Protein AF-A0A6B3EAH2-F1 (afdb_monomer_lite)

Foldseek 3Di:
DDDDDPVVVVVVPDCVVVDDFPDAQVDGPDPDCVVVSVVQVVVFVVVCVVVVHPTDDDPQPDPVSVVVVVVLVCLCVPQVVVLCVVQVHDDQVPDDPVSVVVSCVVVVVDDDDDDDPPQDDPDDDDDDDPRD

Radius of gyration: 19.38 Å; chains: 1; bounding box: 48×38×45 Å

pLDDT: mean 83.77, std 18.35, range [36.44, 98.44]

Structure (mmCIF, N/CA/C/O backbone):
data_AF-A0A6B3EAH2-F1
#
_entry.id   AF-A0A6B3EAH2-F1
#
loop_
_atom_site.group_PDB
_atom_site.id
_atom_site.type_symbol
_atom_site.label_atom_id
_atom_site.label_alt_id
_atom_site.label_comp_id
_atom_site.label_asym_id
_atom_site.label_entity_id
_atom_site.label_seq_id
_atom_site.pdbx_PDB_ins_code
_atom_site.Cartn_x
_atom_site.Cartn_y
_atom_site.Cartn_z
_atom_site.occupancy
_atom_site.B_iso_or_equiv
_atom_site.auth_seq_id
_atom_site.auth_comp_id
_atom_site.auth_asym_id
_atom_site.auth_atom_id
_atom_site.pdbx_PDB_model_num
ATOM 1 N N . GLU A 1 1 ? 20.015 -6.200 4.003 1.00 88.12 1 GLU A N 1
ATOM 2 C CA . GLU A 1 1 ? 20.467 -5.186 3.024 1.00 88.12 1 GLU A CA 1
ATOM 3 C C . GLU A 1 1 ? 20.654 -5.846 1.665 1.00 88.12 1 GLU A C 1
ATOM 5 O O . GLU A 1 1 ? 20.834 -7.060 1.627 1.00 88.12 1 GLU A O 1
ATOM 10 N N . ASN A 1 2 ? 20.543 -5.089 0.573 1.00 96.25 2 ASN A N 1
ATOM 11 C CA . ASN A 1 2 ? 20.754 -5.576 -0.794 1.00 96.25 2 ASN A CA 1
ATOM 12 C C . ASN A 1 2 ? 21.131 -4.400 -1.717 1.00 96.25 2 ASN A C 1
ATOM 14 O O . ASN A 1 2 ? 20.890 -3.246 -1.361 1.00 96.25 2 ASN A O 1
ATOM 18 N N . TYR A 1 3 ? 21.682 -4.680 -2.897 1.00 96.88 3 TYR A N 1
ATOM 19 C CA . TYR A 1 3 ? 22.005 -3.672 -3.908 1.00 96.88 3 TYR A CA 1
ATOM 20 C C . TYR A 1 3 ? 20.927 -3.644 -4.996 1.00 96.88 3 TYR A C 1
ATOM 22 O O . TYR A 1 3 ? 20.646 -4.657 -5.635 1.00 96.88 3 TYR A O 1
ATOM 30 N N . ALA A 1 4 ? 20.316 -2.479 -5.213 1.00 96.94 4 ALA A N 1
ATOM 31 C CA . ALA A 1 4 ? 19.314 -2.295 -6.258 1.00 96.94 4 ALA A CA 1
ATOM 32 C C . ALA A 1 4 ? 19.946 -2.287 -7.662 1.00 96.94 4 ALA A C 1
ATOM 34 O O . ALA A 1 4 ? 21.096 -1.887 -7.847 1.00 96.94 4 ALA A O 1
ATOM 35 N N . SER A 1 5 ? 19.169 -2.694 -8.669 1.00 97.81 5 SER A N 1
ATOM 36 C CA . SER A 1 5 ? 19.611 -2.638 -10.065 1.00 97.81 5 SER A CA 1
ATOM 37 C C . SER A 1 5 ? 19.747 -1.185 -10.558 1.00 97.81 5 SER A C 1
ATOM 39 O O . SER A 1 5 ? 19.000 -0.316 -10.095 1.00 97.81 5 SER A O 1
ATOM 41 N N . PRO A 1 6 ? 20.611 -0.898 -11.553 1.00 97.25 6 PRO A N 1
ATOM 42 C CA . PRO A 1 6 ? 20.692 0.435 -12.156 1.00 97.25 6 PRO A CA 1
ATOM 43 C C . PRO A 1 6 ? 19.348 0.950 -12.692 1.00 97.25 6 PRO A C 1
ATOM 45 O O . PRO A 1 6 ? 19.047 2.133 -12.558 1.00 97.25 6 PRO A O 1
ATOM 48 N N . ALA A 1 7 ? 18.511 0.063 -13.243 1.00 97.06 7 ALA A N 1
ATOM 49 C CA . ALA A 1 7 ? 17.184 0.424 -13.738 1.00 97.06 7 ALA A CA 1
ATOM 50 C C . ALA A 1 7 ? 16.272 0.943 -12.614 1.00 97.06 7 ALA A C 1
ATOM 52 O O . ALA A 1 7 ? 15.589 1.949 -12.791 1.00 97.06 7 ALA A O 1
ATOM 53 N N . THR A 1 8 ? 16.310 0.308 -11.438 1.00 95.62 8 THR A N 1
ATOM 54 C CA . THR A 1 8 ? 15.564 0.752 -10.250 1.00 95.62 8 THR A CA 1
ATOM 55 C C . THR A 1 8 ? 16.019 2.137 -9.793 1.00 95.62 8 THR A C 1
ATOM 57 O O . THR A 1 8 ? 15.188 2.997 -9.523 1.00 95.62 8 THR A O 1
ATOM 60 N N . LEU A 1 9 ? 17.332 2.377 -9.741 1.00 95.88 9 LEU A N 1
ATOM 61 C CA . LEU A 1 9 ? 17.882 3.666 -9.308 1.00 95.88 9 LEU A CA 1
ATOM 62 C C . LEU A 1 9 ? 17.502 4.804 -10.269 1.00 95.88 9 LEU A C 1
ATOM 64 O O . LEU A 1 9 ? 17.101 5.875 -9.821 1.00 95.88 9 LEU A O 1
ATOM 68 N N . LEU A 1 10 ? 17.555 4.561 -11.584 1.00 95.31 10 LEU A N 1
ATOM 69 C CA . LEU A 1 10 ? 17.129 5.534 -12.599 1.00 95.31 10 LEU A CA 1
ATOM 70 C C . LEU A 1 10 ? 15.619 5.818 -12.543 1.00 95.31 10 LEU A C 1
ATOM 72 O O . LEU A 1 10 ? 15.194 6.951 -12.766 1.00 95.31 10 LEU A O 1
ATOM 76 N N . ALA A 1 11 ? 14.804 4.815 -12.208 1.00 93.69 11 ALA A N 1
ATOM 77 C CA . ALA A 1 11 ? 13.360 4.978 -12.053 1.00 93.69 11 ALA A CA 1
ATOM 78 C C . ALA A 1 11 ? 12.965 5.822 -10.826 1.00 93.69 11 ALA A C 1
ATOM 80 O O . ALA A 1 11 ? 11.890 6.412 -10.827 1.00 93.69 11 ALA A O 1
ATOM 81 N N . MET A 1 12 ? 13.819 5.917 -9.803 1.00 94.19 12 MET A N 1
ATOM 82 C CA . MET A 1 12 ? 13.573 6.774 -8.634 1.00 94.19 12 MET A CA 1
ATOM 83 C C . MET A 1 12 ? 13.946 8.245 -8.878 1.00 94.19 12 MET A C 1
ATOM 85 O O . MET A 1 12 ? 13.426 9.128 -8.205 1.00 94.19 12 MET A O 1
ATOM 89 N N . GLY A 1 13 ? 14.849 8.521 -9.824 1.00 92.88 13 GLY A N 1
ATOM 90 C CA . GLY A 1 13 ? 15.397 9.855 -10.094 1.00 92.88 13 GLY A CA 1
ATOM 91 C C . GLY A 1 13 ? 14.785 10.544 -11.314 1.00 92.88 13 GLY A C 1
ATOM 92 O O . GLY A 1 13 ? 15.523 10.971 -12.200 1.00 92.88 13 GLY A O 1
ATOM 93 N N . ASN A 1 14 ? 13.456 10.625 -11.401 1.00 92.62 14 ASN A N 1
ATOM 94 C CA . ASN A 1 14 ? 12.759 11.285 -12.513 1.00 92.62 14 ASN A CA 1
ATOM 95 C C . ASN A 1 14 ? 11.591 12.165 -12.032 1.00 92.62 14 ASN A C 1
ATOM 97 O O . ASN A 1 14 ? 11.240 12.153 -10.859 1.00 92.62 14 ASN A O 1
ATOM 101 N N . TRP A 1 15 ? 10.960 12.893 -12.961 1.00 93.25 15 TRP A N 1
ATOM 102 C CA . TRP A 1 15 ? 9.890 13.868 -12.689 1.00 93.25 15 TRP A CA 1
ATOM 103 C C . TRP A 1 15 ? 8.615 13.310 -12.044 1.00 93.25 15 TRP A C 1
ATOM 105 O O . TRP A 1 15 ? 7.729 14.083 -11.685 1.00 93.25 15 TRP A O 1
ATOM 115 N N . MET A 1 16 ? 8.482 11.992 -11.874 1.00 93.56 16 MET A N 1
ATOM 116 C CA . MET A 1 16 ? 7.357 11.424 -11.128 1.00 93.56 16 MET A CA 1
ATOM 117 C C . MET A 1 16 ? 7.372 11.859 -9.656 1.00 93.56 16 MET A C 1
ATOM 119 O O . MET A 1 16 ? 6.304 11.929 -9.054 1.00 93.56 16 MET A O 1
ATOM 123 N N . SER A 1 17 ? 8.537 12.225 -9.103 1.00 92.38 17 SER A N 1
ATOM 124 C CA . SER A 1 17 ? 8.655 12.804 -7.755 1.00 92.38 17 SER A CA 1
ATOM 125 C C . SER A 1 17 ? 7.897 14.119 -7.578 1.00 92.38 17 SER A C 1
ATOM 127 O O . SER A 1 17 ? 7.539 14.471 -6.458 1.00 92.38 17 SER A O 1
ATOM 129 N N . ASP A 1 18 ? 7.643 14.844 -8.668 1.00 94.00 18 ASP A N 1
ATOM 130 C CA . ASP A 1 18 ? 7.077 16.194 -8.621 1.00 94.00 18 ASP A CA 1
ATOM 131 C C . ASP A 1 18 ? 5.539 16.167 -8.658 1.00 94.00 18 ASP A C 1
ATOM 133 O O . ASP A 1 18 ? 4.878 17.198 -8.504 1.00 94.00 18 ASP A O 1
ATOM 137 N N . LYS A 1 19 ? 4.939 14.989 -8.889 1.00 94.25 19 LYS A N 1
ATOM 138 C CA . LYS A 1 19 ? 3.496 14.845 -9.077 1.00 94.25 19 LYS A CA 1
ATOM 139 C C . LYS A 1 19 ? 2.792 14.423 -7.789 1.00 94.25 19 LYS A C 1
ATOM 141 O O . LYS A 1 19 ? 2.892 13.281 -7.359 1.00 94.25 19 LYS A O 1
ATOM 146 N N . TYR A 1 20 ? 1.927 15.297 -7.276 1.00 95.94 20 TYR A N 1
ATOM 147 C CA . TYR A 1 20 ? 0.880 14.893 -6.332 1.00 95.94 20 TYR A CA 1
ATOM 148 C C . TYR A 1 20 ? -0.190 14.049 -7.035 1.00 95.94 20 TYR A C 1
ATOM 150 O O . TYR A 1 20 ? -0.777 14.483 -8.036 1.00 95.94 20 TYR A O 1
ATOM 158 N N . ALA A 1 21 ? -0.448 12.854 -6.505 1.00 96.25 21 ALA A N 1
ATOM 159 C CA . ALA A 1 21 ? -1.391 11.881 -7.056 1.00 96.25 21 ALA A CA 1
ATOM 160 C C . ALA A 1 21 ? -2.222 11.194 -5.957 1.00 96.25 21 ALA A C 1
ATOM 162 O O . ALA A 1 21 ? -2.445 9.987 -5.997 1.00 96.25 21 ALA A O 1
ATOM 163 N N . GLU A 1 22 ? -2.688 11.967 -4.974 1.00 96.38 22 GLU A N 1
ATOM 164 C CA . GLU A 1 22 ? -3.554 11.460 -3.905 1.00 96.38 22 GLU A CA 1
ATOM 165 C C . GLU A 1 22 ? -4.822 10.787 -4.457 1.00 96.38 22 GLU A C 1
ATOM 167 O O . GLU A 1 22 ? -5.419 11.243 -5.443 1.00 96.38 22 GLU A O 1
ATOM 172 N N . GLY A 1 23 ? -5.237 9.712 -3.785 1.00 93.94 23 GLY A N 1
ATOM 173 C CA . GLY A 1 23 ? -6.296 8.805 -4.221 1.00 93.94 23 GLY A CA 1
ATOM 174 C C . GLY A 1 23 ? -5.732 7.520 -4.830 1.00 93.94 23 GLY A C 1
ATOM 175 O O . GLY A 1 23 ? -4.563 7.187 -4.643 1.00 93.94 23 GLY A O 1
ATOM 176 N N . THR A 1 24 ? -6.562 6.796 -5.574 1.00 94.44 24 THR A N 1
ATOM 177 C CA . THR A 1 24 ? -6.175 5.555 -6.265 1.00 94.44 24 THR A CA 1
ATOM 178 C C . THR A 1 24 ? -6.228 5.749 -7.775 1.00 94.44 24 THR A C 1
ATOM 180 O O . THR A 1 24 ? -6.863 6.688 -8.261 1.00 94.44 24 THR A O 1
ATOM 183 N N . ALA A 1 25 ? -5.609 4.851 -8.545 1.00 94.88 25 ALA A N 1
ATOM 184 C CA . ALA A 1 25 ? -5.731 4.870 -10.004 1.00 94.88 25 ALA A CA 1
ATOM 185 C C . ALA A 1 25 ? -7.211 4.978 -10.447 1.00 94.88 25 ALA A C 1
ATOM 187 O O . ALA A 1 25 ? -8.081 4.264 -9.938 1.00 94.88 25 ALA A O 1
ATOM 188 N N . GLY A 1 26 ? -7.514 5.925 -11.343 1.00 93.19 26 GLY A N 1
ATOM 189 C CA . GLY A 1 26 ? -8.881 6.230 -11.792 1.00 93.19 26 GLY A CA 1
ATOM 190 C C . GLY A 1 26 ? -9.746 7.065 -10.832 1.00 93.19 26 GLY A C 1
ATOM 191 O O . GLY A 1 26 ? -10.784 7.567 -11.253 1.00 93.19 26 GLY A O 1
ATOM 192 N N . HIS A 1 27 ? -9.319 7.274 -9.583 1.00 95.75 27 HIS A N 1
ATOM 193 C CA . HIS A 1 27 ? -10.034 8.044 -8.555 1.00 95.75 27 HIS A CA 1
ATOM 194 C C . HIS A 1 27 ? -9.063 8.980 -7.821 1.00 95.75 27 HIS A C 1
ATOM 196 O O . HIS A 1 27 ? -8.716 8.768 -6.658 1.00 95.75 27 HIS A O 1
ATOM 202 N N . ARG A 1 28 ? -8.584 10.007 -8.531 1.00 95.31 28 ARG A N 1
ATOM 203 C CA . ARG A 1 28 ? -7.594 10.969 -8.023 1.00 95.31 28 ARG A CA 1
ATOM 204 C C . ARG A 1 28 ? -8.242 12.275 -7.589 1.00 95.31 28 ARG A C 1
ATOM 206 O O . ARG A 1 28 ? -9.156 12.759 -8.253 1.00 95.31 28 ARG A O 1
ATOM 213 N N . PHE A 1 29 ? -7.688 12.897 -6.551 1.00 93.00 29 PHE A N 1
ATOM 214 C CA . PHE A 1 29 ? -8.075 14.252 -6.134 1.00 93.00 29 PHE A CA 1
ATOM 215 C C . PHE A 1 29 ? -7.506 15.342 -7.054 1.00 93.00 29 PHE A C 1
ATOM 217 O O . PHE A 1 29 ? -8.068 16.431 -7.156 1.00 93.00 29 PHE A O 1
ATOM 224 N N . TYR A 1 30 ? -6.414 15.042 -7.766 1.00 92.38 30 TYR A N 1
ATOM 225 C CA . TYR A 1 30 ? -5.733 15.979 -8.660 1.00 92.38 30 TYR A CA 1
ATOM 226 C C . TYR A 1 30 ? -5.783 15.536 -10.124 1.00 92.38 30 TYR A C 1
ATOM 228 O O . TYR A 1 30 ? -5.684 14.352 -10.450 1.00 92.38 30 TYR A O 1
ATOM 236 N N . ALA A 1 31 ? -5.845 16.516 -11.027 1.00 93.44 31 ALA A N 1
ATOM 237 C CA . ALA A 1 31 ? -5.755 16.289 -12.465 1.00 93.44 31 ALA A CA 1
ATOM 238 C C . ALA A 1 31 ? -4.328 15.910 -12.917 1.00 93.44 31 ALA A C 1
ATOM 240 O O . ALA A 1 31 ? -3.340 16.109 -12.204 1.00 93.44 31 ALA A O 1
ATOM 241 N N . GLY A 1 32 ? -4.216 15.391 -14.146 1.00 95.06 32 GLY A N 1
ATOM 242 C CA . GLY A 1 32 ? -2.927 15.114 -14.791 1.00 95.06 32 GLY A CA 1
ATOM 243 C C . GLY A 1 32 ? -2.215 13.849 -14.298 1.00 95.06 32 GLY A C 1
ATOM 244 O O . GLY A 1 32 ? -1.004 13.740 -14.448 1.00 95.06 32 GLY A O 1
ATOM 245 N N . CYS A 1 33 ? -2.941 12.895 -13.712 1.00 97.25 33 CYS A N 1
ATOM 246 C CA . CYS A 1 33 ? -2.362 11.689 -13.106 1.00 97.25 33 CYS A CA 1
ATOM 247 C C . CYS A 1 33 ? -2.272 10.481 -14.051 1.00 97.25 33 CYS A C 1
ATOM 249 O O . CYS A 1 33 ? -1.843 9.423 -13.620 1.00 97.25 33 CYS A O 1
ATOM 251 N N . ARG A 1 34 ? -2.609 10.616 -15.344 1.00 97.00 34 ARG A N 1
ATOM 252 C CA . ARG A 1 34 ? -2.674 9.486 -16.300 1.00 97.00 34 ARG A CA 1
ATOM 253 C C . ARG A 1 34 ? -1.417 8.602 -16.299 1.00 97.00 34 ARG A C 1
ATOM 255 O O . ARG A 1 34 ? -1.530 7.379 -16.316 1.00 97.00 34 ARG A O 1
ATOM 262 N N . ASN A 1 35 ? -0.232 9.212 -16.276 1.00 96.56 35 ASN A N 1
ATOM 263 C CA . ASN A 1 35 ? 1.031 8.466 -16.270 1.00 96.56 35 ASN A CA 1
ATOM 264 C C . ASN A 1 35 ? 1.266 7.764 -14.923 1.00 96.56 35 ASN A C 1
ATOM 266 O O . ASN A 1 35 ? 1.723 6.627 -14.908 1.00 96.56 35 ASN A O 1
ATOM 270 N N . VAL A 1 36 ? 0.904 8.409 -13.808 1.00 97.00 36 VAL A N 1
ATOM 271 C CA . VAL A 1 36 ? 0.984 7.824 -12.459 1.00 97.00 36 VAL A CA 1
ATOM 272 C C . VAL A 1 36 ? 0.023 6.652 -12.321 1.00 97.00 36 VAL A C 1
ATOM 274 O O . VAL A 1 36 ? 0.436 5.591 -11.879 1.00 97.00 36 VAL A O 1
ATOM 277 N N . ASP A 1 37 ? -1.218 6.805 -12.785 1.00 97.75 37 ASP A N 1
ATOM 278 C CA . ASP A 1 37 ? -2.218 5.736 -12.806 1.00 97.75 37 ASP A CA 1
ATOM 279 C C . ASP A 1 37 ? -1.709 4.530 -13.590 1.00 97.75 37 ASP A C 1
ATOM 281 O O . ASP A 1 37 ? -1.779 3.410 -13.102 1.00 97.75 37 ASP A O 1
ATOM 285 N N . THR A 1 38 ? -1.120 4.765 -14.767 1.00 97.88 38 THR A N 1
ATOM 286 C CA . THR A 1 38 ? -0.540 3.691 -15.585 1.00 97.88 38 THR A CA 1
ATOM 287 C C . THR A 1 38 ? 0.550 2.933 -14.823 1.00 97.88 38 THR A C 1
ATOM 289 O O . THR A 1 38 ? 0.529 1.705 -14.779 1.00 97.88 38 THR A O 1
ATOM 292 N N . VAL A 1 39 ? 1.490 3.649 -14.197 1.00 96.81 39 VAL A N 1
ATOM 293 C CA . VAL A 1 39 ? 2.586 3.034 -13.432 1.00 96.81 39 VAL A CA 1
ATOM 294 C C . VAL A 1 39 ? 2.060 2.281 -12.207 1.00 96.81 39 VAL A C 1
ATOM 296 O O . VAL A 1 39 ? 2.474 1.149 -11.967 1.00 96.81 39 VAL A O 1
ATOM 299 N N . GLU A 1 40 ? 1.135 2.877 -11.454 1.00 98.00 40 GLU A N 1
ATOM 300 C CA . GLU A 1 40 ? 0.560 2.280 -10.247 1.00 98.00 40 GLU A CA 1
ATOM 301 C C . GLU A 1 40 ? -0.239 1.010 -10.567 1.00 98.00 40 GLU A C 1
ATOM 303 O O . GLU A 1 40 ? -0.085 -0.004 -9.884 1.00 98.00 40 GLU A O 1
ATOM 308 N N . THR A 1 41 ? -1.033 1.024 -11.642 1.00 98.12 41 THR A N 1
ATOM 309 C CA . THR A 1 41 ? -1.767 -0.157 -12.113 1.00 98.12 41 THR A CA 1
ATOM 310 C C . THR A 1 41 ? -0.815 -1.280 -12.518 1.00 98.12 41 THR A C 1
ATOM 312 O O . THR A 1 41 ? -0.973 -2.397 -12.030 1.00 98.12 41 THR A O 1
ATOM 315 N N . ILE A 1 42 ? 0.208 -0.993 -13.333 1.00 98.19 42 ILE A N 1
ATOM 316 C CA . ILE A 1 42 ? 1.188 -2.007 -13.761 1.00 98.19 42 ILE A CA 1
ATOM 317 C C . ILE A 1 42 ? 1.921 -2.601 -12.551 1.00 98.19 42 ILE A C 1
ATOM 319 O O . ILE A 1 42 ? 2.093 -3.818 -12.463 1.00 98.19 42 ILE A O 1
ATOM 323 N N . ALA A 1 43 ? 2.326 -1.766 -11.590 1.00 97.88 43 ALA A N 1
ATOM 324 C CA . ALA A 1 43 ? 2.994 -2.225 -10.377 1.00 97.88 43 ALA A CA 1
ATOM 325 C C . ALA A 1 43 ? 2.103 -3.175 -9.557 1.00 97.88 43 ALA A C 1
ATOM 327 O O . ALA A 1 43 ? 2.563 -4.238 -9.132 1.00 97.88 43 ALA A O 1
ATOM 328 N N . ALA A 1 44 ? 0.824 -2.832 -9.375 1.00 98.12 44 ALA A N 1
ATOM 329 C CA . ALA A 1 44 ? -0.130 -3.685 -8.673 1.00 98.12 44 ALA A CA 1
ATOM 330 C C . ALA A 1 44 ? -0.388 -5.005 -9.423 1.00 98.12 44 ALA A C 1
ATOM 332 O O . ALA A 1 44 ? -0.424 -6.067 -8.802 1.00 98.12 44 ALA A O 1
ATOM 333 N N . GLU A 1 45 ? -0.521 -4.974 -10.751 1.00 98.31 45 GLU A N 1
ATOM 334 C CA . GLU A 1 45 ? -0.684 -6.175 -11.579 1.00 98.31 45 GLU A CA 1
ATOM 335 C C . GLU A 1 45 ? 0.528 -7.106 -11.494 1.00 98.31 45 GLU A C 1
ATOM 337 O O . GLU A 1 45 ? 0.369 -8.314 -11.308 1.00 98.31 45 GLU A O 1
ATOM 342 N N . HIS A 1 46 ? 1.742 -6.558 -11.569 1.00 98.44 46 HIS A N 1
ATOM 343 C CA . HIS A 1 46 ? 2.969 -7.335 -11.413 1.00 98.44 46 HIS A CA 1
ATOM 344 C C . HIS A 1 46 ? 3.092 -7.942 -10.017 1.00 98.44 46 HIS A C 1
ATOM 346 O O . HIS A 1 46 ? 3.446 -9.113 -9.903 1.00 98.44 46 HIS A O 1
ATOM 352 N N . ALA A 1 47 ? 2.755 -7.197 -8.961 1.00 98.19 47 ALA A N 1
ATOM 353 C CA . ALA A 1 47 ? 2.750 -7.729 -7.601 1.00 98.19 47 ALA A CA 1
ATOM 354 C C . ALA A 1 47 ? 1.746 -8.886 -7.449 1.00 98.19 47 ALA A C 1
ATOM 356 O O . ALA A 1 47 ? 2.098 -9.943 -6.924 1.00 98.19 47 ALA A O 1
ATOM 357 N N . ARG A 1 48 ? 0.521 -8.730 -7.971 1.00 98.38 48 ARG A N 1
ATOM 358 C CA . ARG A 1 48 ? -0.500 -9.793 -7.969 1.00 98.38 48 ARG A CA 1
ATOM 359 C C . ARG A 1 48 ? -0.017 -11.042 -8.697 1.00 98.38 48 ARG A C 1
ATOM 361 O O . ARG A 1 48 ? -0.119 -12.135 -8.149 1.00 98.38 48 ARG A O 1
ATOM 368 N N . ALA A 1 49 ? 0.549 -10.881 -9.893 1.00 98.44 49 ALA A N 1
ATOM 369 C CA . ALA A 1 49 ? 1.065 -11.992 -10.687 1.00 98.44 49 ALA A CA 1
ATOM 370 C C . ALA A 1 49 ? 2.260 -12.691 -10.016 1.00 98.44 49 ALA A C 1
ATOM 372 O O . ALA A 1 49 ? 2.331 -13.917 -10.023 1.00 98.44 49 ALA A O 1
ATOM 373 N N . LEU A 1 50 ? 3.179 -11.926 -9.417 1.00 98.31 50 LEU A N 1
ATOM 374 C CA . LEU A 1 50 ? 4.379 -12.452 -8.765 1.00 98.31 50 LEU A CA 1
ATOM 375 C C . LEU A 1 50 ? 4.052 -13.267 -7.508 1.00 98.31 50 LEU A C 1
ATOM 377 O O . LEU A 1 50 ? 4.667 -14.306 -7.278 1.00 98.31 50 LEU A O 1
ATOM 381 N N . PHE A 1 51 ? 3.103 -12.796 -6.697 1.00 97.69 51 PHE A N 1
ATOM 382 C CA . PHE A 1 51 ? 2.767 -13.414 -5.411 1.00 97.69 51 PHE A CA 1
ATOM 383 C C . PHE A 1 51 ? 1.508 -14.292 -5.447 1.00 97.69 51 PHE A C 1
ATOM 385 O O . PHE A 1 51 ? 1.183 -14.914 -4.439 1.00 97.69 51 PHE A O 1
ATOM 392 N N . GLY A 1 52 ? 0.800 -14.360 -6.5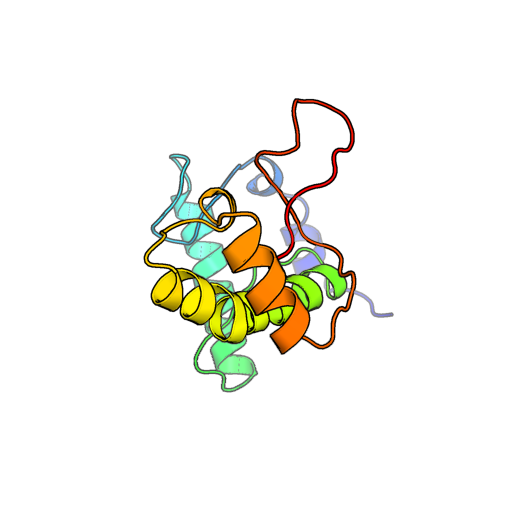79 1.00 97.81 52 GLY A N 1
ATOM 393 C CA . GLY A 1 52 ? -0.456 -15.108 -6.703 1.00 97.81 52 GLY A CA 1
ATOM 394 C C . GLY A 1 52 ? -1.589 -14.532 -5.847 1.00 97.81 52 GLY A C 1
ATOM 395 O O . GLY A 1 52 ? -2.386 -15.290 -5.303 1.00 97.81 52 GLY A O 1
ATOM 396 N N . ALA A 1 53 ? -1.631 -13.208 -5.684 1.00 97.25 53 ALA A N 1
ATOM 397 C CA . ALA A 1 53 ? -2.587 -12.522 -4.817 1.00 97.25 53 ALA A CA 1
ATOM 398 C C . ALA A 1 53 ? -3.779 -11.947 -5.598 1.00 97.25 53 ALA A C 1
ATOM 400 O O . ALA A 1 53 ? -3.624 -11.425 -6.706 1.00 97.25 53 ALA A O 1
ATOM 401 N N . ASP A 1 54 ? -4.962 -11.949 -4.977 1.00 97.44 54 ASP A N 1
ATOM 402 C CA . ASP A 1 54 ? -6.173 -11.371 -5.575 1.00 97.44 54 ASP A CA 1
ATOM 403 C C . ASP A 1 54 ? -6.059 -9.852 -5.758 1.00 97.44 54 ASP A C 1
ATOM 405 O O . ASP A 1 54 ? -6.513 -9.312 -6.770 1.00 97.44 54 ASP A O 1
ATOM 409 N N . HIS A 1 55 ? -5.387 -9.173 -4.822 1.00 95.62 55 HIS A N 1
ATOM 410 C CA . HIS A 1 55 ? -5.192 -7.724 -4.788 1.00 95.62 55 HIS A CA 1
ATOM 411 C C . HIS A 1 55 ? -3.764 -7.365 -4.353 1.00 95.62 55 HIS A C 1
ATOM 413 O O . HIS A 1 55 ? -3.116 -8.127 -3.638 1.00 95.62 55 HIS A O 1
ATOM 419 N N . ALA A 1 56 ? -3.288 -6.184 -4.754 1.00 96.88 56 ALA A N 1
ATOM 420 C CA . ALA A 1 56 ? -2.028 -5.617 -4.281 1.00 96.88 56 ALA A CA 1
ATOM 421 C C . ALA A 1 56 ? -2.162 -4.103 -4.093 1.00 96.88 56 ALA A C 1
ATOM 423 O O . ALA A 1 56 ? -2.748 -3.421 -4.933 1.00 96.88 56 ALA A O 1
ATOM 424 N N . TYR A 1 57 ? -1.594 -3.595 -3.001 1.00 96.06 57 TYR A N 1
ATOM 425 C CA . TYR A 1 57 ? -1.531 -2.173 -2.680 1.00 96.06 57 TYR A CA 1
ATOM 426 C C . TYR A 1 57 ? -0.067 -1.732 -2.649 1.00 96.06 57 TYR A C 1
ATOM 428 O O . TYR A 1 57 ? 0.732 -2.291 -1.900 1.00 96.06 57 TYR A O 1
ATOM 436 N N . VAL A 1 58 ? 0.286 -0.765 -3.499 1.00 96.94 58 VAL A N 1
ATOM 437 C CA . VAL A 1 58 ? 1.685 -0.422 -3.826 1.00 96.94 58 VAL A CA 1
ATOM 438 C C . VAL A 1 58 ? 2.086 1.001 -3.421 1.00 96.94 58 VAL A C 1
ATOM 440 O O . VAL A 1 58 ? 3.151 1.467 -3.807 1.00 96.94 58 VAL A O 1
ATOM 443 N N . GLN A 1 59 ? 1.243 1.700 -2.658 1.00 97.06 59 GLN A N 1
ATOM 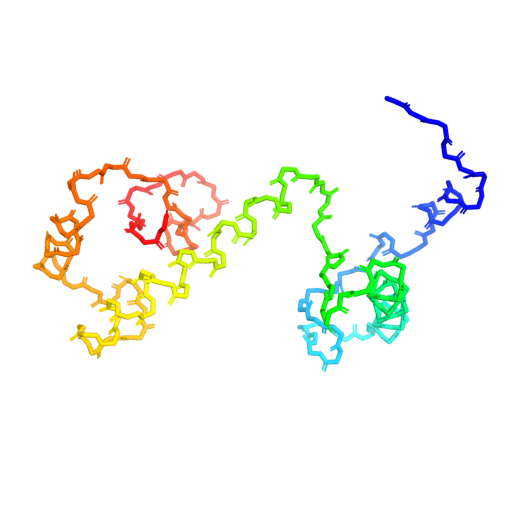444 C CA . GLN A 1 59 ? 1.519 3.061 -2.187 1.00 97.06 59 GLN A CA 1
ATOM 445 C C . GLN A 1 59 ? 2.287 3.185 -0.850 1.00 97.06 59 GLN A C 1
ATOM 447 O O . GLN A 1 59 ? 2.842 4.261 -0.630 1.00 97.06 59 GLN A O 1
ATOM 452 N N . PRO A 1 60 ? 2.358 2.183 0.062 1.00 96.44 60 PRO A N 1
ATOM 453 C CA . PRO A 1 60 ? 3.122 2.350 1.300 1.00 96.44 60 PRO A CA 1
ATOM 454 C C . PRO A 1 60 ? 4.597 2.683 1.033 1.00 96.44 60 PRO A C 1
ATOM 456 O O . PRO A 1 60 ? 5.264 1.983 0.271 1.00 96.44 60 PRO A O 1
ATOM 459 N N . HIS A 1 61 ? 5.122 3.723 1.689 1.00 94.38 61 HIS A N 1
ATOM 460 C CA . HIS A 1 61 ? 6.502 4.185 1.479 1.00 94.38 61 HIS A CA 1
ATOM 461 C C . HIS A 1 61 ? 7.552 3.228 2.051 1.00 94.38 61 HIS A C 1
ATOM 463 O O . HIS A 1 61 ? 8.705 3.221 1.616 1.00 94.38 61 HIS A O 1
ATOM 469 N N . SER A 1 62 ? 7.167 2.422 3.035 1.00 95.94 62 SER A N 1
ATOM 470 C CA . SER A 1 62 ? 8.047 1.479 3.708 1.00 95.94 62 SER A CA 1
ATOM 471 C C . SER A 1 62 ? 7.267 0.301 4.296 1.00 95.94 62 SER A C 1
ATOM 473 O O . SER A 1 62 ? 6.035 0.278 4.318 1.00 95.94 62 SER A O 1
ATOM 475 N N . GLY A 1 63 ? 7.994 -0.693 4.816 1.00 93.50 63 GLY A N 1
ATOM 476 C CA . GLY A 1 63 ? 7.378 -1.851 5.466 1.00 93.50 63 GLY A CA 1
ATOM 477 C C . GLY A 1 63 ? 6.613 -1.505 6.748 1.00 93.50 63 GLY A C 1
ATOM 478 O O . GLY A 1 63 ? 5.603 -2.141 7.038 1.00 93.50 63 GLY A O 1
ATOM 479 N N . ILE A 1 64 ? 7.053 -0.492 7.505 1.00 94.75 64 ILE A N 1
ATOM 480 C CA . ILE A 1 64 ? 6.331 -0.068 8.712 1.00 94.75 64 ILE A CA 1
ATOM 481 C C . ILE A 1 64 ? 4.998 0.595 8.349 1.00 94.75 64 ILE A C 1
ATOM 483 O O . ILE A 1 64 ? 3.983 0.274 8.965 1.00 94.75 64 ILE A O 1
ATOM 487 N N . ASP A 1 65 ? 4.975 1.408 7.289 1.00 91.88 65 ASP A N 1
ATOM 488 C CA . ASP A 1 65 ? 3.746 2.034 6.791 1.00 91.88 65 ASP A CA 1
ATOM 489 C C . ASP A 1 65 ? 2.770 0.976 6.272 1.00 91.88 65 ASP A C 1
ATOM 491 O O . ASP A 1 65 ? 1.579 1.027 6.565 1.00 91.88 65 ASP A O 1
ATOM 495 N N . ALA A 1 66 ? 3.277 -0.033 5.555 1.00 94.56 66 ALA A N 1
ATOM 496 C CA . ALA A 1 66 ? 2.461 -1.139 5.063 1.00 94.56 66 ALA A CA 1
ATOM 497 C C . ALA A 1 66 ? 1.801 -1.918 6.212 1.00 94.56 66 ALA A C 1
ATOM 499 O O . ALA A 1 66 ? 0.605 -2.208 6.152 1.00 94.56 66 ALA A O 1
ATOM 500 N N . ASN A 1 67 ? 2.555 -2.211 7.276 1.00 93.81 67 ASN A N 1
ATOM 501 C CA . ASN A 1 67 ? 2.019 -2.876 8.462 1.00 93.81 67 ASN A CA 1
ATOM 502 C C . ASN A 1 67 ? 0.949 -2.023 9.149 1.00 93.81 67 ASN A C 1
ATOM 504 O O . ASN A 1 67 ? -0.112 -2.543 9.486 1.00 93.81 67 ASN A O 1
ATOM 508 N N . LEU A 1 68 ? 1.204 -0.724 9.328 1.00 92.00 68 LEU A N 1
ATOM 509 C CA . LEU A 1 68 ? 0.243 0.191 9.941 1.00 92.00 68 LEU A CA 1
ATOM 510 C C . LEU A 1 68 ? -1.064 0.240 9.143 1.00 92.00 68 LEU A C 1
ATOM 512 O O . LEU A 1 68 ? -2.134 0.064 9.720 1.00 92.00 68 LEU A O 1
ATOM 516 N N . VAL A 1 69 ? -0.981 0.395 7.818 1.00 91.81 69 VAL A N 1
ATOM 517 C CA . VAL A 1 69 ? -2.155 0.401 6.932 1.00 91.81 69 VAL A CA 1
ATOM 518 C C . VAL A 1 69 ? -2.920 -0.918 7.020 1.00 91.81 69 VAL A C 1
ATOM 520 O O . VAL A 1 69 ? -4.149 -0.906 7.098 1.00 91.81 69 VAL A O 1
ATOM 523 N N . ALA A 1 70 ? -2.224 -2.057 7.034 1.00 92.62 70 ALA A N 1
ATOM 524 C CA . ALA A 1 70 ? -2.859 -3.367 7.130 1.00 92.62 70 ALA A CA 1
ATOM 525 C C . ALA A 1 70 ? -3.600 -3.545 8.464 1.00 92.62 70 ALA A C 1
ATOM 527 O O . ALA A 1 70 ? -4.770 -3.932 8.466 1.00 92.62 70 ALA A O 1
ATOM 528 N N . PHE A 1 71 ? -2.954 -3.218 9.588 1.00 90.94 71 PHE A N 1
ATOM 529 C CA . PHE A 1 71 ? -3.590 -3.282 10.905 1.00 90.94 71 PHE A CA 1
ATOM 530 C C . PHE A 1 71 ? -4.800 -2.358 10.986 1.00 90.94 71 PHE A C 1
ATOM 532 O O . PHE A 1 71 ? -5.879 -2.810 11.366 1.00 90.94 71 PHE A O 1
ATOM 539 N N . TRP A 1 72 ? -4.647 -1.10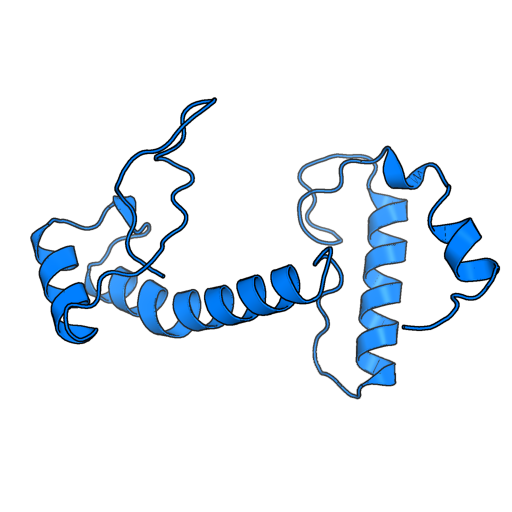3 10.563 1.00 86.75 72 TRP A N 1
ATOM 540 C CA . TRP A 1 72 ? -5.731 -0.127 10.583 1.00 86.75 72 TRP A CA 1
ATOM 541 C C . TRP A 1 72 ? -6.910 -0.574 9.720 1.00 86.75 72 TRP A C 1
ATOM 543 O O . TRP A 1 72 ? -8.049 -0.523 10.163 1.00 86.75 72 TRP A O 1
ATOM 553 N N . SER A 1 73 ? -6.654 -1.111 8.524 1.00 89.94 73 SER A N 1
ATOM 554 C CA . SER A 1 73 ? -7.710 -1.614 7.633 1.00 89.94 73 SER A CA 1
ATOM 555 C C . SER A 1 73 ? -8.516 -2.745 8.277 1.00 89.94 73 SER A C 1
ATOM 557 O O . SER A 1 73 ? -9.744 -2.770 8.191 1.00 89.94 73 SER A O 1
ATOM 559 N N . VAL A 1 74 ? -7.837 -3.675 8.957 1.00 90.69 74 VAL A N 1
ATOM 560 C CA . VAL A 1 74 ? -8.500 -4.775 9.668 1.00 90.69 74 VAL A CA 1
ATOM 561 C C . VAL A 1 74 ? -9.308 -4.245 10.846 1.00 90.69 74 VAL A C 1
ATOM 563 O O . VAL A 1 74 ? -10.459 -4.643 11.015 1.00 90.69 74 VAL A O 1
ATOM 566 N N . LEU A 1 75 ? -8.735 -3.355 11.653 1.00 86.56 75 LEU A N 1
ATOM 567 C CA . LEU A 1 75 ? -9.413 -2.811 12.825 1.00 86.56 75 LEU A CA 1
ATOM 568 C C . LEU A 1 75 ? -10.616 -1.939 12.426 1.00 86.56 75 LEU A C 1
ATOM 570 O O . LEU A 1 75 ? -11.698 -2.107 12.988 1.00 86.56 75 LEU A O 1
ATOM 574 N N . ALA A 1 76 ? -10.483 -1.103 11.397 1.00 86.50 76 ALA A N 1
ATOM 575 C CA . ALA A 1 76 ? -11.572 -0.286 10.871 1.00 86.50 76 ALA A CA 1
ATOM 576 C C . ALA A 1 76 ? -12.743 -1.158 10.380 1.00 86.50 76 ALA A C 1
ATOM 578 O O . ALA A 1 76 ? -13.913 -0.891 10.657 1.00 86.50 76 ALA A O 1
ATOM 579 N N . GLN A 1 77 ? -12.446 -2.266 9.697 1.00 89.38 77 GLN A N 1
ATOM 580 C CA . GLN A 1 77 ? -13.480 -3.175 9.202 1.00 89.38 77 GLN A CA 1
ATOM 581 C C . GLN A 1 77 ? -14.106 -4.037 10.309 1.00 89.38 77 GLN A C 1
ATOM 583 O O . GLN A 1 77 ? -15.302 -4.323 10.269 1.00 89.38 77 GLN A O 1
ATOM 588 N N . ARG A 1 78 ? -13.301 -4.522 11.261 1.00 87.88 78 ARG A N 1
ATOM 589 C CA . ARG A 1 78 ? -13.729 -5.518 12.260 1.00 87.88 78 ARG A CA 1
ATOM 590 C C . ARG A 1 78 ? -14.260 -4.908 13.549 1.00 87.88 78 ARG A C 1
ATOM 592 O O . ARG A 1 78 ? -15.001 -5.590 14.248 1.00 87.88 78 ARG A O 1
ATOM 599 N N . VAL A 1 79 ? -13.868 -3.678 13.865 1.00 86.38 79 VAL A N 1
ATOM 600 C CA . VAL A 1 79 ? -14.178 -3.017 15.138 1.00 86.38 79 VAL A CA 1
ATOM 601 C C . VAL A 1 79 ? -14.944 -1.725 14.901 1.00 86.38 79 VAL A C 1
ATOM 603 O O . VAL A 1 79 ? -16.062 -1.593 15.386 1.00 86.38 79 VAL A O 1
ATOM 606 N N . GLU A 1 80 ? -14.380 -0.796 14.127 1.00 84.50 80 GLU A N 1
ATOM 607 C CA . GLU A 1 80 ? -14.979 0.529 13.933 1.00 84.50 80 GLU A CA 1
ATOM 608 C C . GLU A 1 80 ? -16.311 0.444 13.180 1.00 84.50 80 GLU A C 1
ATOM 610 O O . GLU A 1 80 ? -17.332 0.897 13.687 1.00 84.50 80 GLU A O 1
ATOM 615 N N . SER A 1 81 ? -16.338 -0.197 12.008 1.00 88.12 81 SER A N 1
ATOM 616 C CA . SER A 1 81 ? -17.539 -0.238 11.161 1.00 88.12 81 SER A CA 1
ATOM 617 C C . SER A 1 81 ? -18.753 -0.876 11.862 1.00 88.12 81 SER A C 1
ATOM 619 O O . SER A 1 81 ? -19.839 -0.297 11.789 1.00 88.12 81 SER A O 1
ATOM 621 N N . PRO A 1 82 ? -18.623 -2.019 12.571 1.00 89.56 82 PRO A N 1
ATOM 622 C CA . PRO A 1 82 ? -19.727 -2.572 13.355 1.00 89.56 82 PRO A CA 1
ATOM 623 C C . PRO A 1 82 ? -20.167 -1.661 14.505 1.00 89.56 82 PRO A C 1
ATOM 625 O O . PRO A 1 82 ? -21.366 -1.501 14.709 1.00 89.56 82 PRO A O 1
ATOM 628 N N . ALA A 1 83 ? -19.222 -1.038 15.217 1.00 86.19 83 ALA A N 1
ATOM 629 C CA . ALA A 1 83 ? -19.534 -0.151 16.337 1.00 86.19 83 ALA A CA 1
ATOM 630 C C . ALA A 1 83 ? -20.300 1.102 15.884 1.00 86.19 83 ALA A C 1
ATOM 632 O O . ALA A 1 83 ? -21.293 1.480 16.500 1.00 86.19 83 ALA A O 1
ATOM 633 N N . LEU A 1 84 ? -19.886 1.713 14.769 1.00 87.69 84 LEU A N 1
ATOM 634 C CA . LEU A 1 84 ? -20.596 2.849 14.175 1.00 87.69 84 LEU A CA 1
ATOM 635 C C . LEU A 1 84 ? -22.006 2.457 13.717 1.00 87.69 84 LEU A C 1
ATOM 637 O O . LEU A 1 84 ? -22.956 3.210 13.930 1.00 87.69 84 LEU A O 1
ATOM 641 N N . ALA A 1 85 ? -22.156 1.264 13.132 1.00 90.38 85 ALA A N 1
ATOM 642 C CA . ALA A 1 85 ? -23.454 0.751 12.707 1.00 90.38 85 ALA A CA 1
ATOM 643 C C . ALA A 1 85 ? -24.404 0.496 13.891 1.00 90.38 85 ALA A C 1
ATOM 645 O O . ALA A 1 85 ? -25.585 0.824 13.793 1.00 90.38 85 ALA A O 1
ATOM 646 N N . GLU A 1 86 ? -23.901 -0.048 15.003 1.00 89.25 86 GLU A N 1
ATOM 647 C CA . GLU A 1 86 ? -24.678 -0.272 16.230 1.00 89.25 86 GLU A CA 1
ATOM 648 C C . GLU A 1 86 ? -25.121 1.046 16.877 1.00 89.25 86 GLU A C 1
ATOM 650 O O . GLU A 1 86 ? -26.280 1.183 17.266 1.00 89.25 86 GLU A O 1
ATOM 655 N N . ALA A 1 87 ? -24.236 2.043 16.904 1.00 87.50 87 ALA A N 1
ATOM 656 C CA . ALA A 1 87 ? -24.545 3.382 17.399 1.00 87.50 87 ALA A CA 1
ATOM 657 C C . ALA A 1 87 ? -25.388 4.226 16.416 1.00 87.50 87 ALA A C 1
ATOM 659 O O . ALA A 1 87 ? -25.837 5.319 16.757 1.00 87.50 87 ALA A O 1
ATOM 660 N N . GLY A 1 88 ? -25.625 3.746 15.188 1.00 91.12 88 GLY A N 1
ATOM 661 C CA . GLY A 1 88 ? -26.412 4.458 14.176 1.00 91.12 88 GLY A CA 1
ATOM 662 C C . GLY A 1 88 ? -25.754 5.742 13.654 1.00 91.12 88 GLY A C 1
ATOM 663 O O . GLY A 1 88 ? -26.445 6.617 13.128 1.00 91.12 88 GLY A O 1
ATOM 664 N N . VAL A 1 89 ? -24.431 5.859 13.783 1.00 88.00 89 VAL A N 1
ATOM 665 C CA . VAL A 1 89 ? -23.646 7.033 13.379 1.00 88.00 89 VAL A CA 1
ATOM 666 C C . VAL A 1 89 ? -22.742 6.724 12.186 1.00 88.00 89 VAL A C 1
ATOM 668 O O . VAL A 1 89 ? -22.510 5.569 11.838 1.00 88.00 89 VAL A O 1
ATOM 671 N N . ARG A 1 90 ? -22.249 7.769 11.510 1.00 83.88 90 ARG A N 1
ATOM 672 C CA . ARG A 1 90 ? -21.409 7.618 10.307 1.00 83.88 90 ARG A CA 1
ATOM 673 C C . ARG A 1 90 ? -19.927 7.802 10.576 1.00 83.88 90 ARG A C 1
ATOM 675 O O . ARG A 1 90 ? -19.133 7.184 9.878 1.00 83.88 90 ARG A O 1
ATOM 682 N N . ASN A 1 91 ? -19.567 8.631 11.552 1.00 81.94 91 ASN A N 1
ATOM 683 C CA . ASN A 1 91 ? -18.180 8.875 11.914 1.00 81.94 91 ASN A CA 1
ATOM 684 C C . ASN A 1 91 ? -17.961 8.624 13.400 1.00 81.94 91 ASN A C 1
ATOM 686 O O . ASN A 1 91 ? -18.835 8.848 14.232 1.00 81.94 91 ASN A O 1
ATOM 690 N N . VAL A 1 92 ? -16.734 8.247 13.737 1.00 77.50 92 VAL A N 1
ATOM 691 C CA . VAL A 1 92 ? -16.260 8.062 15.115 1.00 77.50 92 VAL A CA 1
ATOM 692 C C . VAL A 1 92 ? -16.446 9.318 15.975 1.00 77.50 92 VAL A C 1
ATOM 694 O O . VAL A 1 92 ? -16.682 9.221 17.178 1.00 77.50 92 VAL A O 1
ATOM 697 N N . ASN A 1 93 ? -16.387 10.499 15.356 1.00 79.00 93 ASN A N 1
ATOM 698 C CA . ASN A 1 93 ? -16.582 11.783 16.032 1.00 79.00 93 ASN A CA 1
ATOM 699 C C . ASN A 1 93 ? -18.044 12.062 16.410 1.00 79.00 93 ASN A C 1
ATOM 701 O O . ASN A 1 93 ? -18.293 12.929 17.243 1.00 79.00 93 ASN A O 1
ATOM 705 N N . ASP A 1 94 ? -18.989 11.309 15.846 1.00 83.69 94 ASP A N 1
ATOM 706 C CA . ASP A 1 94 ? -20.417 11.434 16.138 1.00 83.69 94 ASP A CA 1
ATOM 707 C C . ASP A 1 94 ? -20.848 10.551 17.334 1.00 83.69 94 ASP A C 1
ATOM 709 O O . ASP A 1 94 ? -21.993 10.635 17.775 1.00 83.69 94 ASP A O 1
ATOM 713 N N . LEU A 1 95 ? -19.950 9.709 17.871 1.00 81.69 95 LEU A N 1
ATOM 714 C CA . LEU A 1 95 ? -20.219 8.847 19.029 1.00 81.69 95 LEU A CA 1
ATOM 715 C C . LEU A 1 95 ? -20.361 9.660 20.322 1.00 81.69 95 LEU A C 1
ATOM 717 O O . LEU A 1 95 ? -19.520 10.509 20.642 1.00 81.69 95 LEU A O 1
ATOM 721 N N . THR A 1 96 ? -21.384 9.348 21.118 1.00 85.75 96 THR A N 1
ATOM 722 C CA . THR A 1 96 ? -21.561 9.946 22.445 1.00 85.75 96 THR A CA 1
ATOM 723 C C . THR A 1 96 ? -20.564 9.368 23.455 1.00 85.75 96 THR A C 1
ATOM 725 O O . THR A 1 96 ? -19.931 8.337 23.229 1.00 85.75 96 THR A O 1
ATOM 728 N N . GLU A 1 97 ? -20.417 10.016 24.615 1.00 80.94 97 GLU A N 1
ATOM 729 C CA . GLU A 1 97 ? -19.611 9.478 25.727 1.00 80.94 97 GLU A CA 1
ATOM 730 C C . GLU A 1 97 ? -20.064 8.083 26.170 1.00 80.94 97 GLU A C 1
ATOM 732 O O . GLU A 1 97 ? -19.244 7.254 26.571 1.00 80.94 97 GLU A O 1
ATOM 737 N N . GLU A 1 98 ? -21.371 7.826 26.109 1.00 85.25 98 GLU A N 1
ATOM 738 C CA . GLU A 1 98 ? -21.940 6.539 26.486 1.00 85.25 98 GLU A CA 1
ATOM 739 C C . GLU A 1 98 ? -21.535 5.461 25.478 1.00 85.25 98 GLU A C 1
ATOM 741 O O . GLU A 1 98 ? -20.977 4.442 25.894 1.00 85.25 98 GLU A O 1
ATOM 746 N N . ASP A 1 99 ? -21.673 5.734 24.176 1.00 83.69 99 ASP A N 1
ATOM 747 C CA . ASP A 1 99 ? -21.250 4.824 23.100 1.00 83.69 99 ASP A CA 1
ATOM 748 C C . ASP A 1 99 ? -19.752 4.507 23.201 1.00 83.69 99 ASP A C 1
ATOM 750 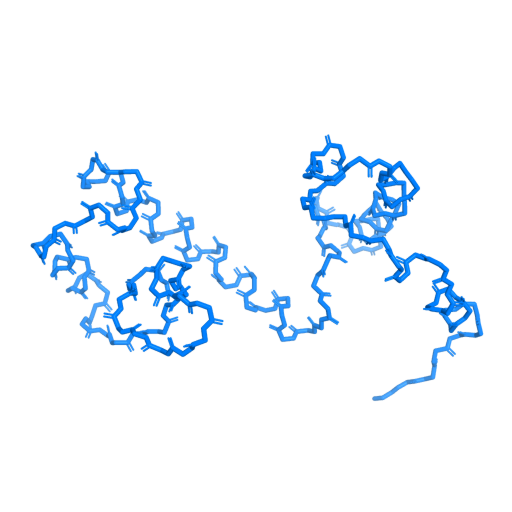O O . ASP A 1 99 ? -19.327 3.349 23.138 1.00 83.69 99 ASP A O 1
ATOM 754 N N . TRP A 1 100 ? -18.943 5.537 23.468 1.00 79.19 100 TRP A N 1
ATOM 755 C CA . TRP A 1 100 ? -17.512 5.400 23.722 1.00 79.19 100 TRP A CA 1
ATOM 756 C C . TRP A 1 100 ? -17.206 4.485 24.906 1.00 79.19 100 TRP A C 1
ATOM 758 O O . TRP A 1 100 ? -16.280 3.671 24.846 1.00 79.19 100 TRP A O 1
ATOM 768 N N . SER A 1 101 ? -17.962 4.617 25.995 1.00 82.75 101 SER A N 1
ATOM 769 C CA . SER A 1 101 ? -17.768 3.813 27.200 1.00 82.75 101 SER A CA 1
ATOM 770 C C . SER A 1 101 ? -18.122 2.339 26.978 1.00 82.75 101 SER A C 1
ATOM 772 O O . SER A 1 101 ? -17.408 1.459 27.462 1.00 82.75 101 SER A O 1
ATOM 774 N N . VAL A 1 102 ? -19.183 2.066 26.212 1.00 84.19 102 VAL A N 1
ATOM 775 C CA . VAL A 1 102 ? -19.632 0.711 25.868 1.00 84.19 102 VAL A CA 1
ATOM 776 C C . VAL A 1 102 ? -18.587 0.022 25.003 1.00 84.19 102 VAL A C 1
ATOM 778 O O . VAL A 1 102 ? -18.120 -1.069 25.339 1.00 84.19 102 VAL A O 1
ATOM 781 N N . LEU A 1 103 ? -18.150 0.694 23.942 1.00 80.00 103 LEU A N 1
ATOM 782 C CA . LEU A 1 103 ? -17.158 0.160 23.021 1.00 80.00 103 LEU A CA 1
ATOM 783 C C . LEU A 1 103 ? -15.815 -0.101 23.703 1.00 80.00 103 LEU A C 1
ATOM 785 O O . LEU A 1 103 ? -15.197 -1.150 23.525 1.00 80.00 103 LEU A O 1
ATOM 789 N N . ARG A 1 104 ? -15.385 0.827 24.556 1.00 78.56 104 ARG A N 1
ATOM 790 C CA . ARG A 1 104 ? -14.156 0.678 25.329 1.00 78.56 104 ARG A CA 1
ATOM 791 C C . ARG A 1 104 ? -14.205 -0.526 26.272 1.00 78.56 104 ARG A C 1
ATOM 793 O O . ARG A 1 104 ? -13.227 -1.270 26.345 1.00 78.56 104 ARG A O 1
ATOM 800 N N . ARG A 1 105 ? -15.333 -0.753 26.950 1.00 83.50 105 ARG A N 1
ATOM 801 C CA . ARG A 1 105 ? -15.527 -1.941 27.799 1.00 83.50 105 ARG A CA 1
ATOM 802 C C . ARG A 1 105 ? -15.492 -3.229 26.984 1.00 83.50 105 ARG A C 1
ATOM 804 O O . ARG A 1 105 ? -14.860 -4.192 27.412 1.00 83.50 105 ARG A O 1
ATOM 811 N N . ALA A 1 106 ? -16.109 -3.240 25.801 1.00 80.19 106 ALA A N 1
ATOM 812 C CA . ALA A 1 106 ? -16.078 -4.392 24.899 1.00 80.19 106 ALA A CA 1
ATOM 813 C C . ALA A 1 106 ? -14.647 -4.749 24.448 1.00 80.19 106 ALA A C 1
ATOM 815 O O . ALA A 1 106 ? -14.331 -5.921 24.257 1.00 80.19 106 ALA A O 1
ATOM 816 N N . LEU A 1 107 ? -13.763 -3.751 24.353 1.00 80.69 107 LEU A N 1
ATOM 817 C CA . LEU A 1 107 ? -12.346 -3.905 24.006 1.00 80.69 107 LEU A CA 1
ATOM 818 C C . LEU A 1 107 ? -11.417 -4.049 25.229 1.00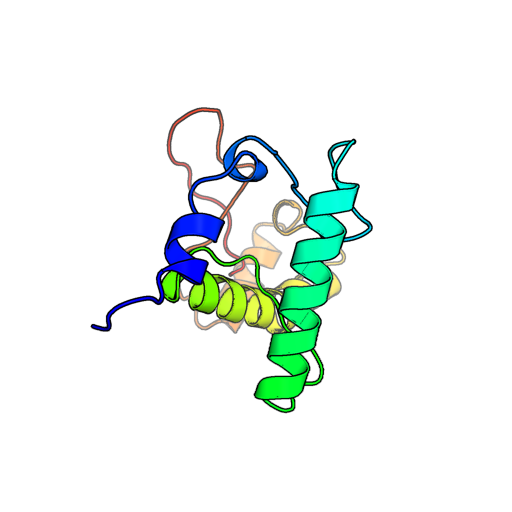 80.69 107 LEU A C 1
ATOM 820 O O . LEU A 1 107 ? -10.199 -3.916 25.110 1.00 80.69 107 LEU A O 1
ATOM 824 N N . GLY A 1 108 ? -11.964 -4.330 26.417 1.00 79.00 108 GLY A N 1
ATOM 825 C CA . GLY A 1 108 ? -11.174 -4.605 27.622 1.00 79.00 108 GLY A CA 1
ATOM 826 C C . GLY A 1 108 ? -10.540 -3.367 28.264 1.0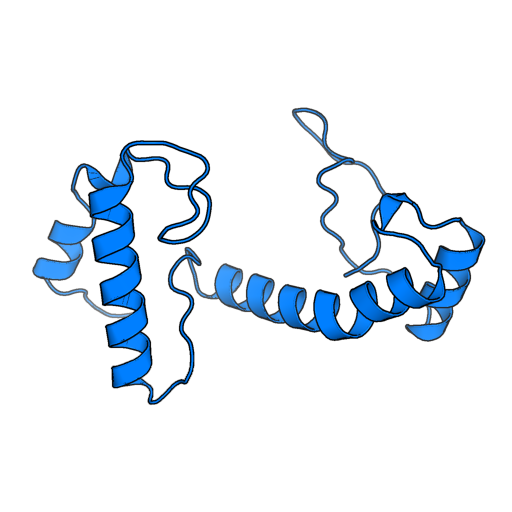0 79.00 108 GLY A C 1
ATOM 827 O O . GLY A 1 108 ? -9.455 -3.458 28.836 1.00 79.00 108 GLY A O 1
ATOM 828 N N . ASP A 1 109 ? -11.191 -2.207 28.146 1.00 77.94 109 ASP A N 1
ATOM 829 C CA . ASP A 1 109 ? -10.809 -0.920 28.749 1.00 77.94 109 ASP A CA 1
ATOM 830 C C . ASP A 1 109 ? -9.429 -0.364 28.352 1.00 77.94 109 ASP A C 1
ATOM 832 O O . ASP A 1 109 ? -8.936 0.619 28.934 1.00 77.94 109 ASP A O 1
ATOM 836 N N . GLN A 1 110 ? -8.832 -0.933 27.305 1.00 64.19 110 GLN A N 1
ATOM 837 C CA . GLN A 1 110 ? -7.515 -0.553 26.817 1.00 64.19 110 GLN A CA 1
ATOM 838 C C . GLN A 1 110 ? -7.495 0.899 26.315 1.00 64.19 110 GLN A C 1
ATOM 840 O O . GLN A 1 110 ? -8.464 1.424 25.765 1.00 64.19 110 GLN A O 1
ATOM 845 N N . ARG A 1 111 ? -6.371 1.583 26.550 1.00 55.31 111 ARG A N 1
ATOM 846 C CA . ARG A 1 111 ? -6.069 2.889 25.949 1.00 55.31 111 ARG A CA 1
ATOM 847 C C . ARG A 1 111 ? -5.169 2.615 24.754 1.00 55.31 111 ARG A C 1
ATOM 849 O O . ARG A 1 111 ? -4.043 2.174 24.966 1.00 55.31 111 ARG A O 1
ATOM 856 N N . MET A 1 112 ? -5.659 2.846 23.542 1.00 52.75 112 MET A N 1
ATOM 857 C CA . MET A 1 112 ? -4.874 2.669 22.317 1.00 52.75 112 MET A CA 1
ATOM 858 C C . MET A 1 112 ? -4.700 3.995 21.569 1.00 52.75 112 MET A C 1
ATOM 860 O O . MET A 1 112 ? -5.139 5.041 22.049 1.00 52.75 112 MET A O 1
ATOM 864 N N . LEU A 1 113 ? -3.906 3.960 20.502 1.00 46.56 113 LEU A N 1
ATOM 865 C CA . LEU A 1 113 ? -3.346 5.115 19.810 1.00 46.56 113 LEU A CA 1
ATOM 866 C C . LEU A 1 113 ? -4.113 5.355 18.503 1.00 46.56 113 LEU A C 1
ATOM 868 O O . LEU A 1 113 ? -3.779 4.745 17.498 1.00 46.56 113 LEU A O 1
ATOM 872 N N . GLY A 1 114 ? -5.093 6.263 18.511 1.00 50.47 114 GLY A N 1
ATOM 873 C CA . GLY A 1 114 ? -5.891 6.581 17.323 1.00 50.47 114 GLY A CA 1
ATOM 874 C C . GLY A 1 114 ? -5.406 7.808 16.535 1.00 50.47 114 GLY A C 1
ATOM 875 O O . GLY A 1 114 ? -4.935 8.794 17.108 1.00 50.47 114 GLY A O 1
ATOM 876 N N . MET A 1 115 ? -5.571 7.782 15.208 1.00 46.94 115 MET A N 1
ATOM 877 C CA . MET A 1 115 ? -5.364 8.927 14.313 1.00 46.94 115 MET A CA 1
ATOM 878 C C . MET A 1 115 ? -6.641 9.771 14.205 1.00 46.94 115 MET A C 1
ATOM 880 O O . MET A 1 115 ? -7.643 9.298 13.679 1.00 46.94 115 MET A O 1
ATOM 884 N N . SER A 1 116 ? -6.630 11.018 14.698 1.00 50.38 116 SER A N 1
ATOM 885 C CA . SER A 1 116 ? -7.742 11.967 14.486 1.00 50.38 116 SER A CA 1
ATOM 886 C C . SER A 1 116 ? -7.274 13.054 13.557 1.00 50.38 116 SER A C 1
ATOM 888 O O . SER A 1 116 ? -6.424 13.866 13.918 1.00 50.38 116 SER A O 1
ATOM 890 N N . LEU A 1 117 ? -7.849 13.052 12.361 1.00 44.81 117 LEU A N 1
ATOM 891 C CA . LEU A 1 117 ? -7.644 14.113 11.386 1.00 44.81 117 LEU A CA 1
ATOM 892 C C . LEU A 1 117 ? -8.306 15.423 11.852 1.00 44.81 117 LEU A C 1
ATOM 894 O O . LEU A 1 117 ? -7.775 16.495 11.584 1.00 44.81 117 LEU A O 1
ATOM 898 N N . ASP A 1 118 ? -9.382 15.340 12.642 1.00 48.47 118 ASP A N 1
ATOM 899 C CA . ASP A 1 118 ? -10.141 16.504 13.124 1.00 48.47 118 ASP A CA 1
ATOM 900 C C . ASP A 1 118 ? -9.572 17.121 14.417 1.00 48.47 118 ASP A C 1
ATOM 902 O O . ASP A 1 118 ? -9.881 18.262 14.756 1.00 48.47 118 ASP A O 1
ATOM 906 N N . ALA A 1 119 ? -8.709 16.403 15.144 1.00 49.00 119 ALA A N 1
ATOM 907 C CA . ALA A 1 119 ? -8.040 16.917 16.343 1.00 49.00 119 ALA A CA 1
ATOM 908 C C . ALA A 1 119 ? -6.776 17.742 16.030 1.00 49.00 119 ALA A C 1
ATOM 910 O O . ALA A 1 119 ? -6.142 18.254 16.954 1.00 49.00 119 ALA A O 1
ATOM 911 N N . GLY A 1 120 ? -6.393 17.864 14.753 1.00 38.81 120 GLY A N 1
ATOM 912 C CA . GLY A 1 120 ? -5.168 18.524 14.305 1.00 38.81 120 GLY A CA 1
ATOM 913 C C . GLY A 1 120 ? -5.428 19.786 13.488 1.00 38.81 120 GLY A C 1
ATOM 914 O O . GLY A 1 120 ? -5.446 19.752 12.262 1.00 38.81 120 GLY A O 1
ATOM 915 N N . GLY A 1 121 ? -5.535 20.932 14.163 1.00 37.94 121 GLY A N 1
ATOM 916 C CA . GLY A 1 121 ? -5.164 22.207 13.544 1.00 37.94 121 GLY A CA 1
ATOM 917 C C . GLY A 1 121 ? -3.669 22.216 13.191 1.00 37.94 121 GLY A C 1
ATOM 918 O O . GLY A 1 121 ? -2.900 21.419 13.718 1.00 37.94 121 GLY A O 1
ATOM 919 N N . HIS A 1 122 ? -3.272 23.133 12.304 1.00 41.69 122 HIS A N 1
ATOM 920 C CA . HIS A 1 122 ? -2.044 23.133 11.491 1.00 41.69 122 HIS A CA 1
ATOM 921 C C . HIS A 1 122 ? -0.717 22.681 12.145 1.00 41.69 122 HIS A C 1
ATOM 923 O O . HIS A 1 122 ? 0.157 22.253 11.406 1.00 41.69 122 HIS A O 1
ATOM 929 N N . LEU A 1 123 ? -0.526 22.722 13.467 1.00 42.03 123 LEU A N 1
ATOM 930 C CA . LEU A 1 123 ? 0.626 22.150 14.177 1.00 42.03 123 LEU A CA 1
ATOM 931 C C . LEU A 1 123 ? 0.215 21.812 15.638 1.00 42.03 123 LEU A C 1
ATOM 933 O O . LEU A 1 123 ? -0.195 22.712 16.365 1.00 42.03 123 LEU A O 1
ATOM 937 N N . THR A 1 124 ? 0.432 20.563 16.092 1.00 36.44 124 THR A N 1
ATOM 938 C CA . THR A 1 124 ? 0.392 20.012 17.488 1.00 36.44 124 THR A CA 1
ATOM 939 C C . THR A 1 124 ? -0.908 19.413 18.091 1.00 36.44 124 THR A C 1
ATOM 941 O O . THR A 1 124 ? -2.021 19.716 17.685 1.00 36.44 124 THR A O 1
ATOM 944 N N . HIS A 1 125 ? -0.675 18.486 19.047 1.00 47.28 125 HIS A N 1
ATOM 945 C CA . HIS A 1 125 ? -1.498 17.398 19.617 1.00 47.28 125 HIS A CA 1
ATOM 946 C C . HIS A 1 125 ? -2.803 17.759 20.363 1.00 47.28 125 HIS A C 1
ATOM 948 O O . HIS A 1 125 ? -2.833 18.693 21.161 1.00 47.28 125 HIS A O 1
ATOM 954 N N . GLY A 1 126 ? -3.805 16.868 20.266 1.00 37.72 126 GLY A N 1
ATOM 955 C CA . GLY A 1 126 ? -4.994 16.822 21.132 1.00 37.72 126 GLY A CA 1
ATOM 956 C C . GLY A 1 126 ? -5.594 15.409 21.266 1.00 37.72 126 GLY A C 1
ATOM 957 O O . GLY A 1 126 ? -5.587 14.628 20.318 1.00 37.72 126 GLY A O 1
ATOM 958 N N . PHE A 1 127 ? -6.089 15.059 22.460 1.00 45.69 127 PHE A N 1
ATOM 959 C CA . PHE A 1 127 ? -6.753 13.782 22.765 1.00 45.69 127 PHE A CA 1
ATOM 960 C C . PHE A 1 127 ? -8.240 13.819 22.376 1.00 45.69 127 PHE A C 1
ATOM 962 O O . PHE A 1 127 ? -9.065 14.344 23.119 1.00 45.69 127 PHE A O 1
ATOM 969 N N . ARG A 1 128 ? -8.540 13.250 21.205 1.00 42.44 128 ARG A N 1
ATOM 970 C CA . ARG A 1 128 ? -9.633 12.315 20.856 1.00 42.44 128 ARG A CA 1
ATOM 971 C C . ARG A 1 128 ? -9.467 11.995 19.367 1.00 42.44 128 ARG A C 1
ATOM 973 O O . ARG A 1 128 ? -9.530 12.903 18.542 1.00 42.44 128 ARG A O 1
ATOM 980 N N . PRO A 1 129 ? -9.124 10.738 19.058 1.00 47.00 129 PRO A N 1
ATOM 981 C CA . PRO A 1 129 ? -10.137 9.724 18.747 1.00 47.00 129 PRO A CA 1
ATOM 982 C C . PRO A 1 129 ? -9.785 8.396 19.432 1.00 47.00 129 PRO A C 1
ATOM 984 O O . PRO A 1 129 ? -8.647 8.212 19.859 1.00 47.00 129 PRO A O 1
ATOM 987 N N . ASN A 1 130 ? -10.708 7.442 19.535 1.00 46.28 130 ASN A N 1
ATOM 988 C CA . ASN A 1 130 ? -10.287 6.102 19.954 1.00 46.28 130 ASN A CA 1
ATOM 989 C C . ASN A 1 130 ? -10.994 4.939 19.266 1.00 46.28 130 ASN A C 1
ATOM 991 O O . ASN A 1 130 ? -11.443 4.013 19.920 1.00 46.28 130 ASN A O 1
ATOM 995 N N . LEU A 1 131 ? -11.048 4.961 17.936 1.00 40.38 131 LEU A N 1
ATOM 996 C CA . LEU A 1 131 ? -11.258 3.757 17.133 1.00 40.38 131 LEU A CA 1
ATOM 997 C C . LEU A 1 131 ? -10.210 3.729 16.028 1.00 40.38 131 LEU A C 1
ATOM 999 O O . LEU A 1 131 ? -10.453 4.127 14.898 1.00 40.38 131 LEU A O 1
ATOM 1003 N N . THR A 1 132 ? -8.978 3.407 16.383 1.00 46.03 132 THR A N 1
ATOM 1004 C CA . THR A 1 132 ? -8.358 2.083 16.242 1.00 46.03 132 THR A CA 1
ATOM 1005 C C . THR A 1 132 ? -6.978 2.136 16.891 1.00 46.03 132 THR A C 1
ATOM 1007 O O . THR A 1 132 ? -6.511 3.263 17.182 1.00 46.03 132 THR A O 1
#

Sequence (132 aa):
ENYASPATLLAMGNWMSDKYAEGTAGHRFYAGCRNVDTVETIAAEHARALFGADHAYVQPHSGIDANLVAFWSVLAQRVESPALAEAGVRNVNDLTEEDWSVLRRALGDQRMLGMSLDAGGHLTHGFRPNLT

Secondary structure (DSSP, 8-state):
--PPPHHHHHHHSSGGGG----EETTEESSS--HHHHHHHHHHHHHHHHHHT-S------SSHHHHHHHHHHHHHIIIIIHHHHHHHT-SSGGG--HHHHHHHHHHTTT-------STT--SS---------